Protein AF-A0A2E1X268-F1 (afdb_monomer_lite)

Foldseek 3Di:
DDDDDDDDDDDDDDDDDPPPPPPDDDDDDPDDDDDDDPDPVPVVVPPPPDPPPDPPDPDPPPVDDPDPPDDAEWDKDWPDDDDDPPDDDPPDDDDDDTDIDTPHPYDDDDDDDDDD

Radius of gyration: 41.82 Å; chains: 1; bounding box: 108×70×76 Å

pLDDT: mean 71.43, std 17.8, range [39.34, 96.19]

Secondary structure (DSSP, 8-state):
--------------------------------------S-SSSGGGS-----------------SPPPPPPPS--EEES-S-----S--TT--------EEE-SSS----------

Sequence (116 aa):
MALMADLPSNTKAAEVDPWTLTRGGSSLRNRSSQFQIPLLGLFLALLLLVPTSSMILGGDDDLGPPAPPAQQGPRIRFEQNSHDWGEVLQGTKIEHTYRFRNVGDGILRITQVKPG

Structure (mmCIF, N/CA/C/O backbone):
data_AF-A0A2E1X268-F1
#
_entry.id   AF-A0A2E1X268-F1
#
loop_
_atom_site.group_PDB
_atom_site.id
_atom_site.type_symbol
_atom_site.label_atom_id
_atom_site.label_alt_id
_atom_site.label_comp_id
_atom_site.label_asym_id
_atom_site.label_entity_id
_atom_site.label_seq_id
_atom_site.pdbx_PDB_ins_code
_atom_site.Cartn_x
_atom_site.Cartn_y
_atom_site.Cartn_z
_atom_site.occupancy
_atom_site.B_iso_or_equiv
_atom_site.auth_seq_id
_atom_site.auth_comp_id
_atom_site.auth_asym_id
_atom_site.auth_atom_id
_atom_site.pdbx_PDB_model_num
ATOM 1 N N . MET A 1 1 ? 89.866 11.353 35.515 1.00 39.34 1 MET A N 1
ATOM 2 C CA . MET A 1 1 ? 90.810 10.737 34.556 1.00 39.34 1 MET A CA 1
ATOM 3 C C . MET A 1 1 ? 90.052 9.624 33.842 1.00 39.34 1 MET A C 1
ATOM 5 O O . MET A 1 1 ? 89.353 8.883 34.516 1.00 39.34 1 MET A O 1
ATOM 9 N N . ALA A 1 2 ? 90.047 9.645 32.509 1.00 46.34 2 ALA A N 1
ATOM 10 C CA . ALA A 1 2 ? 89.097 8.963 31.623 1.00 46.34 2 ALA A CA 1
ATOM 11 C C . ALA A 1 2 ? 89.326 7.449 31.444 1.00 46.34 2 ALA A C 1
ATOM 13 O O . ALA A 1 2 ? 90.473 7.023 31.500 1.00 46.34 2 ALA A O 1
ATOM 14 N N . LEU A 1 3 ? 88.243 6.700 31.170 1.00 41.97 3 LEU A N 1
ATOM 15 C CA . LEU A 1 3 ? 88.004 5.759 30.041 1.00 41.97 3 LEU A CA 1
ATOM 16 C C . LEU A 1 3 ? 86.802 4.864 30.429 1.00 41.97 3 LEU A C 1
ATOM 18 O O . LEU A 1 3 ? 86.853 4.198 31.453 1.00 41.97 3 LEU A O 1
ATOM 22 N N . MET A 1 4 ? 85.616 4.963 29.823 1.00 44.78 4 MET A N 1
ATOM 23 C CA . MET A 1 4 ? 85.210 4.458 28.500 1.00 44.78 4 MET A CA 1
ATOM 24 C C . MET A 1 4 ? 85.404 2.938 28.340 1.00 44.78 4 MET A C 1
ATOM 26 O O . MET A 1 4 ? 86.507 2.470 28.077 1.00 44.78 4 MET A O 1
ATOM 30 N N . ALA A 1 5 ? 84.304 2.190 28.442 1.00 53.56 5 ALA A N 1
ATOM 31 C CA . ALA A 1 5 ? 84.108 0.932 27.730 1.00 53.56 5 ALA A CA 1
ATOM 32 C C . ALA A 1 5 ? 82.638 0.867 27.294 1.00 53.56 5 ALA A C 1
ATOM 34 O O . ALA A 1 5 ? 81.720 0.731 28.099 1.00 53.56 5 ALA A O 1
ATOM 35 N N . ASP A 1 6 ? 82.481 1.092 26.000 1.00 53.56 6 ASP A N 1
ATOM 36 C CA . ASP A 1 6 ? 81.288 0.994 25.176 1.00 53.56 6 ASP A CA 1
ATOM 37 C C . ASP A 1 6 ? 80.698 -0.429 25.256 1.00 53.56 6 ASP A C 1
ATOM 39 O O . ASP A 1 6 ? 81.443 -1.408 25.170 1.00 53.56 6 ASP A O 1
ATOM 43 N N . LEU A 1 7 ? 79.379 -0.561 25.431 1.00 57.25 7 LEU A N 1
ATOM 44 C CA . LEU A 1 7 ? 78.675 -1.841 25.303 1.00 57.25 7 LEU A CA 1
ATOM 45 C C . LEU A 1 7 ? 77.676 -1.741 24.146 1.00 57.25 7 LEU A C 1
ATOM 47 O O . LEU A 1 7 ? 76.838 -0.834 24.149 1.00 57.25 7 LEU A O 1
ATOM 51 N N . PRO A 1 8 ? 77.742 -2.658 23.162 1.00 55.56 8 PRO A N 1
ATOM 52 C CA . PRO A 1 8 ? 76.955 -2.552 21.952 1.00 55.56 8 PRO A CA 1
ATOM 53 C C . PRO A 1 8 ? 75.473 -2.817 22.199 1.00 55.56 8 PRO A C 1
ATOM 55 O O . PRO A 1 8 ? 75.039 -3.707 22.931 1.00 55.56 8 PRO A O 1
ATOM 58 N N . SER A 1 9 ? 74.722 -1.990 21.497 1.00 53.53 9 SER A N 1
ATOM 59 C CA . SER A 1 9 ? 73.297 -1.985 21.278 1.00 53.53 9 SER A CA 1
ATOM 60 C C . SER A 1 9 ? 72.799 -3.236 20.546 1.00 53.53 9 SER A C 1
ATOM 62 O O . SER A 1 9 ? 73.477 -3.809 19.698 1.00 53.53 9 SER A O 1
ATOM 64 N N . ASN A 1 10 ? 71.525 -3.538 20.815 1.00 48.53 10 ASN A N 1
ATOM 65 C CA . ASN A 1 10 ? 70.610 -4.334 19.999 1.00 48.53 10 ASN A CA 1
ATOM 66 C C . ASN A 1 10 ? 70.645 -5.863 20.186 1.00 48.53 10 ASN A C 1
ATOM 68 O O . ASN A 1 10 ? 71.424 -6.584 19.574 1.00 48.53 10 ASN A O 1
ATOM 72 N N . THR A 1 11 ? 69.657 -6.382 20.917 1.00 51.50 11 THR A N 1
ATOM 73 C CA . THR A 1 11 ? 69.002 -7.639 20.531 1.00 51.50 11 THR A CA 1
ATOM 74 C C . THR A 1 11 ? 67.501 -7.497 20.752 1.00 51.50 11 THR A C 1
ATOM 76 O O . THR A 1 11 ? 66.962 -7.665 21.843 1.00 51.50 11 THR A O 1
ATOM 79 N N . LYS A 1 12 ? 66.883 -7.075 19.651 1.00 51.44 12 LYS A N 1
ATOM 80 C CA . LYS A 1 12 ? 65.479 -7.129 19.257 1.00 51.44 12 LYS A CA 1
ATOM 81 C C . LYS A 1 12 ? 64.666 -8.209 19.990 1.00 51.44 12 LYS A C 1
ATOM 83 O O . LYS A 1 12 ? 64.981 -9.395 19.932 1.00 51.44 12 LYS A O 1
ATOM 88 N N . ALA A 1 13 ? 63.601 -7.750 20.642 1.00 49.28 13 ALA A N 1
ATOM 89 C CA . ALA A 1 13 ? 62.544 -8.563 21.218 1.00 49.28 13 ALA A CA 1
ATOM 90 C C . ALA A 1 13 ? 61.955 -9.539 20.186 1.00 49.28 13 ALA A C 1
ATOM 92 O O . ALA A 1 13 ? 61.857 -9.230 18.998 1.00 49.28 13 ALA A O 1
ATOM 93 N N . ALA A 1 14 ? 61.584 -10.716 20.683 1.00 52.69 14 ALA A N 1
ATOM 94 C CA . ALA A 1 14 ? 60.993 -11.816 19.945 1.00 52.69 14 ALA A CA 1
ATOM 95 C C . ALA A 1 14 ? 59.695 -11.398 19.235 1.00 52.69 14 ALA A C 1
ATOM 97 O O . ALA A 1 14 ? 58.704 -11.064 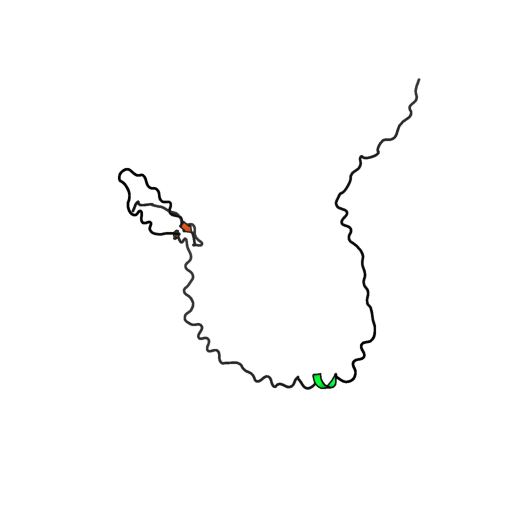19.880 1.00 52.69 14 ALA A O 1
ATOM 98 N N . GLU A 1 15 ? 59.711 -11.470 17.907 1.00 52.09 15 GLU A N 1
ATOM 99 C CA . GLU A 1 15 ? 58.531 -11.408 17.050 1.00 52.09 15 GLU A CA 1
ATOM 100 C C . GLU A 1 15 ? 58.206 -12.846 16.636 1.00 52.09 15 GLU A C 1
ATOM 102 O O . GLU A 1 15 ? 58.976 -13.508 15.940 1.00 52.09 15 GLU A O 1
ATOM 107 N N . VAL A 1 16 ? 57.127 -13.374 17.212 1.00 61.16 16 VAL A N 1
ATOM 108 C CA . VAL A 1 16 ? 56.612 -14.724 16.977 1.00 61.16 16 VAL A CA 1
ATOM 109 C C . VAL A 1 16 ? 55.503 -14.595 15.941 1.00 61.16 16 VAL A C 1
ATOM 111 O O . VAL A 1 16 ? 54.418 -14.125 16.273 1.00 61.16 16 VAL A O 1
ATOM 114 N N . ASP A 1 17 ? 55.768 -15.017 14.705 1.00 59.88 17 ASP A N 1
ATOM 115 C CA . ASP A 1 17 ? 54.788 -15.016 13.615 1.00 59.88 17 ASP A CA 1
ATOM 116 C C . ASP A 1 17 ? 53.962 -16.321 13.620 1.00 59.88 17 ASP A C 1
ATOM 118 O O . ASP A 1 17 ? 54.509 -17.394 13.348 1.00 59.88 17 ASP A O 1
ATOM 122 N N . PRO A 1 18 ? 52.638 -16.287 13.878 1.00 56.66 18 PRO A N 1
ATOM 123 C CA . PRO A 1 18 ? 51.811 -17.493 13.978 1.00 56.66 18 PRO A CA 1
ATOM 124 C C . PRO A 1 18 ? 51.271 -18.023 12.633 1.00 56.66 18 PRO A C 1
ATOM 126 O O . PRO A 1 18 ? 50.354 -18.840 12.630 1.00 56.66 18 PRO A O 1
ATOM 129 N N . TRP A 1 19 ? 51.800 -17.596 11.479 1.00 58.62 19 TRP A N 1
ATOM 130 C CA . TRP A 1 19 ? 51.296 -18.021 10.159 1.00 58.62 19 TRP 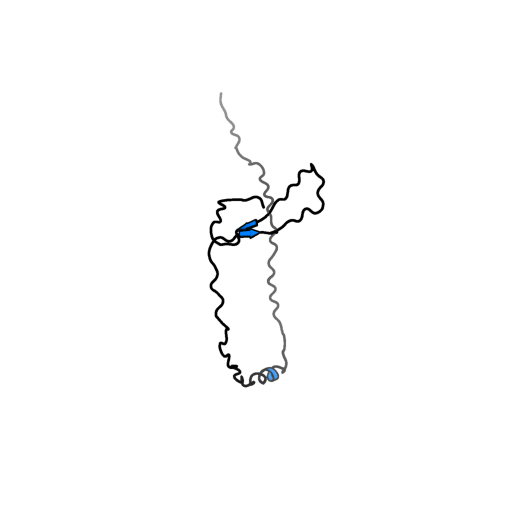A CA 1
ATOM 131 C C . TRP A 1 19 ? 52.180 -19.054 9.443 1.00 58.62 19 TRP A C 1
ATOM 133 O O . TRP A 1 19 ? 52.201 -19.116 8.216 1.00 58.62 19 TRP A O 1
ATOM 143 N N . THR A 1 20 ? 52.856 -19.945 10.171 1.00 58.12 20 THR A N 1
ATOM 144 C CA . THR A 1 20 ? 53.546 -21.103 9.573 1.00 58.12 20 THR A CA 1
ATOM 145 C C . THR A 1 20 ? 52.550 -22.161 9.070 1.00 58.12 20 THR A C 1
ATOM 147 O O . THR A 1 20 ? 52.415 -23.259 9.604 1.00 58.12 20 THR A O 1
ATOM 150 N N . LEU A 1 21 ? 51.853 -21.834 7.978 1.00 51.69 21 LEU A N 1
ATOM 151 C CA . LEU A 1 21 ? 51.158 -22.784 7.117 1.00 51.69 21 LEU A CA 1
ATOM 152 C C . LEU A 1 21 ? 52.201 -23.732 6.517 1.00 51.69 21 LEU A C 1
ATOM 154 O O . LEU A 1 21 ? 52.901 -23.409 5.555 1.00 51.69 21 LEU A O 1
ATOM 158 N N . THR A 1 22 ? 52.298 -24.921 7.096 1.00 55.59 22 THR A N 1
ATOM 159 C CA . THR A 1 22 ? 53.057 -26.062 6.587 1.00 55.59 22 THR A CA 1
ATOM 160 C C . THR A 1 22 ? 52.476 -26.519 5.245 1.00 55.59 22 THR A C 1
ATOM 162 O O . THR A 1 22 ? 51.649 -27.424 5.156 1.00 55.59 22 THR A O 1
ATOM 165 N N . ARG A 1 23 ? 52.916 -25.889 4.149 1.00 51.34 23 ARG A N 1
ATOM 166 C CA . ARG A 1 23 ? 52.642 -26.350 2.782 1.00 51.34 23 ARG A CA 1
ATOM 167 C C . ARG A 1 23 ? 53.499 -27.590 2.504 1.00 51.34 23 ARG A C 1
ATOM 169 O O . ARG A 1 23 ? 54.628 -27.497 2.030 1.00 51.34 23 ARG A O 1
ATOM 176 N N . GLY A 1 24 ? 52.967 -28.753 2.863 1.00 50.34 24 GLY A N 1
ATOM 177 C CA . GLY A 1 24 ? 53.592 -30.049 2.624 1.00 50.34 24 GLY A CA 1
ATOM 178 C C . GLY A 1 24 ? 53.656 -30.415 1.139 1.00 50.34 24 GLY A C 1
ATOM 179 O O . GLY A 1 24 ? 52.633 -30.592 0.491 1.00 50.34 24 GLY A O 1
ATOM 180 N N . GLY A 1 25 ? 54.884 -30.560 0.639 1.00 52.00 25 GLY A N 1
ATOM 181 C CA . GLY A 1 25 ? 55.355 -31.797 0.006 1.00 52.00 25 GLY A CA 1
ATOM 182 C C . GLY A 1 25 ? 54.750 -32.216 -1.336 1.00 52.00 25 GLY A C 1
ATOM 183 O O . GLY A 1 25 ? 53.767 -32.945 -1.405 1.00 52.00 25 GLY A O 1
ATOM 184 N N . SER A 1 26 ? 55.467 -31.880 -2.405 1.00 53.81 26 SER A N 1
ATOM 185 C CA . SER A 1 26 ? 55.407 -32.482 -3.740 1.00 53.81 26 SER A CA 1
ATOM 186 C C . SER A 1 26 ? 55.511 -34.017 -3.738 1.00 53.81 26 SER A C 1
ATOM 188 O O . SER A 1 26 ? 56.467 -34.574 -3.197 1.00 53.81 26 SER A O 1
ATOM 190 N N . SER A 1 27 ? 54.631 -34.710 -4.468 1.00 54.22 27 SER A N 1
ATOM 191 C CA . SER A 1 27 ? 54.918 -36.067 -4.958 1.00 54.22 27 SER A CA 1
ATOM 192 C C . SER A 1 27 ? 54.275 -36.290 -6.329 1.00 54.22 27 SER A C 1
ATOM 194 O O . SER A 1 27 ? 53.179 -36.827 -6.458 1.00 54.22 27 SER A O 1
ATOM 196 N N . LEU A 1 28 ? 54.985 -35.861 -7.376 1.00 50.56 28 LEU A N 1
ATOM 197 C CA . LEU A 1 28 ? 54.779 -36.352 -8.735 1.00 50.56 28 LEU A CA 1
ATOM 198 C C . LEU A 1 28 ? 55.252 -37.808 -8.768 1.00 50.56 28 LEU A C 1
ATOM 200 O O . LEU A 1 28 ? 56.450 -38.077 -8.699 1.00 50.56 28 LEU A O 1
ATOM 204 N N . ARG A 1 29 ? 54.320 -38.758 -8.853 1.00 54.31 29 ARG A N 1
ATOM 205 C CA . ARG A 1 29 ? 54.636 -40.177 -9.055 1.00 54.31 29 ARG A CA 1
ATOM 206 C C . ARG A 1 29 ? 54.034 -40.628 -10.380 1.00 54.31 29 ARG A C 1
ATOM 208 O O . ARG A 1 29 ? 52.980 -41.247 -10.439 1.00 54.31 29 ARG A O 1
ATOM 215 N N . ASN A 1 30 ? 54.725 -40.254 -11.451 1.00 53.78 30 ASN A N 1
ATOM 216 C CA . ASN A 1 30 ? 54.488 -40.732 -12.806 1.00 53.78 30 ASN A CA 1
ATOM 217 C C . ASN A 1 30 ? 54.915 -42.207 -12.886 1.00 53.78 30 ASN A C 1
ATOM 219 O O . ASN A 1 30 ? 56.096 -42.507 -13.059 1.00 53.78 30 ASN A O 1
ATOM 223 N N . ARG A 1 31 ? 53.975 -43.133 -12.670 1.00 54.50 31 ARG A N 1
ATOM 224 C CA . ARG A 1 31 ? 54.209 -44.575 -12.814 1.00 54.50 31 ARG A CA 1
ATOM 225 C C . ARG A 1 31 ? 53.783 -44.999 -14.217 1.00 54.50 31 ARG A C 1
ATOM 227 O O . ARG A 1 31 ? 52.629 -45.328 -14.464 1.00 54.50 31 ARG A O 1
ATOM 234 N N . SER A 1 32 ? 54.751 -44.991 -15.121 1.00 53.81 32 SER A N 1
ATOM 235 C CA . SER A 1 32 ? 54.710 -45.696 -16.395 1.00 53.81 32 SER A CA 1
ATOM 236 C C . SER A 1 32 ? 54.765 -47.210 -16.160 1.00 53.81 32 SER A C 1
ATOM 238 O O . SER A 1 32 ? 55.712 -47.704 -15.551 1.00 53.81 32 SER A O 1
ATOM 240 N N . SER A 1 33 ? 53.768 -47.957 -16.647 1.00 52.84 33 SER A N 1
ATOM 241 C CA . SER A 1 33 ? 53.980 -49.244 -17.334 1.00 52.84 33 SER A CA 1
ATOM 242 C C . SER A 1 33 ? 52.687 -50.011 -17.616 1.00 52.84 33 SER A C 1
ATOM 244 O O . SER A 1 33 ? 52.001 -50.447 -16.699 1.00 52.84 33 SER A O 1
ATOM 246 N N . GLN A 1 34 ? 52.510 -50.290 -18.913 1.00 63.22 34 GLN A N 1
ATOM 247 C CA . GLN A 1 34 ? 52.134 -51.606 -19.448 1.00 63.22 34 GLN A CA 1
ATOM 248 C C . GLN A 1 34 ? 50.652 -52.013 -19.327 1.00 63.22 34 GLN A C 1
ATOM 250 O O . GLN A 1 34 ? 50.322 -52.998 -18.675 1.00 63.22 34 GLN A O 1
ATOM 255 N N . PHE A 1 35 ? 49.764 -51.325 -20.056 1.00 53.72 35 PHE A N 1
ATOM 256 C CA . PHE A 1 35 ? 48.463 -51.883 -20.452 1.00 53.72 35 PHE A CA 1
ATOM 257 C C . PHE A 1 35 ? 48.555 -52.428 -21.883 1.00 53.72 35 PHE A C 1
ATOM 259 O O . PHE A 1 35 ? 48.467 -51.685 -22.858 1.00 53.72 35 PHE A O 1
ATOM 266 N N . GLN A 1 36 ? 48.771 -53.736 -22.005 1.00 60.28 36 GLN A N 1
ATOM 267 C CA . GLN A 1 36 ? 48.569 -54.482 -23.247 1.00 60.28 36 GLN A CA 1
ATOM 268 C C . GLN A 1 36 ? 47.062 -54.498 -23.555 1.00 60.28 36 GLN A C 1
ATOM 270 O O . GLN A 1 36 ? 46.301 -55.068 -22.776 1.00 60.28 36 GLN A O 1
ATOM 275 N N . ILE A 1 37 ? 46.615 -53.886 -24.657 1.00 60.91 37 ILE A N 1
ATOM 276 C CA . ILE A 1 37 ? 45.227 -54.020 -25.137 1.00 60.91 37 ILE A CA 1
ATOM 277 C C . ILE A 1 37 ? 45.222 -54.998 -26.322 1.00 60.91 37 ILE A C 1
ATOM 279 O O . ILE A 1 37 ? 45.499 -54.584 -27.450 1.00 60.91 37 ILE A O 1
ATOM 283 N N . PRO A 1 38 ? 44.934 -56.296 -26.114 1.00 54.81 38 PRO A N 1
ATOM 284 C CA . PRO A 1 38 ? 44.766 -57.227 -27.218 1.00 54.81 38 PRO A CA 1
ATOM 285 C C . PRO A 1 38 ? 43.419 -57.002 -27.918 1.00 54.81 38 PRO A C 1
ATOM 287 O O . PRO A 1 38 ? 42.357 -57.116 -27.316 1.00 54.81 38 PRO A O 1
ATOM 290 N N . LEU A 1 39 ? 43.491 -56.702 -29.217 1.00 57.38 39 LEU A N 1
ATOM 291 C CA . LEU A 1 39 ? 42.531 -57.096 -30.259 1.00 57.38 39 LEU A CA 1
ATOM 292 C C . LEU A 1 39 ? 41.025 -56.799 -30.039 1.00 57.38 39 LEU A C 1
ATOM 294 O O . LEU A 1 39 ? 40.184 -57.426 -30.673 1.00 57.38 39 LEU A O 1
ATOM 298 N N . LEU A 1 40 ? 40.670 -55.808 -29.216 1.00 53.72 40 LEU A N 1
ATOM 299 C CA . LEU A 1 40 ? 39.302 -55.264 -29.095 1.00 53.72 40 LEU A CA 1
ATOM 300 C C . LEU A 1 40 ? 39.173 -53.861 -29.730 1.00 53.72 40 LEU A C 1
ATOM 302 O O . LEU A 1 40 ? 38.216 -53.138 -29.494 1.00 53.72 40 LEU A O 1
ATOM 306 N N . GLY A 1 41 ? 40.158 -53.443 -30.531 1.00 57.22 41 GLY A N 1
ATOM 307 C CA . GLY A 1 41 ? 40.162 -52.142 -31.217 1.00 57.22 41 GLY A CA 1
ATOM 308 C C . GLY A 1 41 ? 39.395 -52.115 -32.544 1.00 57.22 41 GLY A C 1
ATOM 309 O O . GLY A 1 41 ? 39.125 -51.040 -33.067 1.00 57.22 41 GLY A O 1
ATOM 310 N N . LEU A 1 42 ? 39.019 -53.275 -33.095 1.00 55.78 42 LEU A N 1
ATOM 311 C CA . LEU A 1 42 ? 38.373 -53.352 -34.413 1.00 55.78 42 LEU A CA 1
ATOM 312 C C . LEU A 1 42 ? 36.850 -53.122 -34.363 1.00 55.78 42 LEU A C 1
ATOM 314 O O . LEU A 1 42 ? 36.246 -52.801 -35.379 1.00 55.78 42 LEU A O 1
ATOM 318 N N . PHE A 1 43 ? 36.220 -53.226 -33.189 1.00 53.47 43 PHE A N 1
ATOM 319 C CA . PHE A 1 43 ? 34.772 -53.017 -33.044 1.00 53.47 43 PHE A CA 1
ATOM 320 C C . PHE A 1 43 ? 34.361 -51.541 -32.888 1.00 53.47 43 PHE A C 1
ATOM 322 O O . PHE A 1 43 ? 33.198 -51.213 -33.101 1.00 53.47 43 PHE A O 1
ATOM 329 N N . LEU A 1 44 ? 35.292 -50.629 -32.579 1.00 56.06 44 LEU A N 1
ATOM 330 C CA . LEU A 1 44 ? 34.986 -49.200 -32.402 1.00 56.06 44 LEU A CA 1
ATOM 331 C C . LEU A 1 44 ? 34.971 -48.407 -33.727 1.00 56.06 44 LEU A C 1
ATOM 333 O O . LEU A 1 44 ?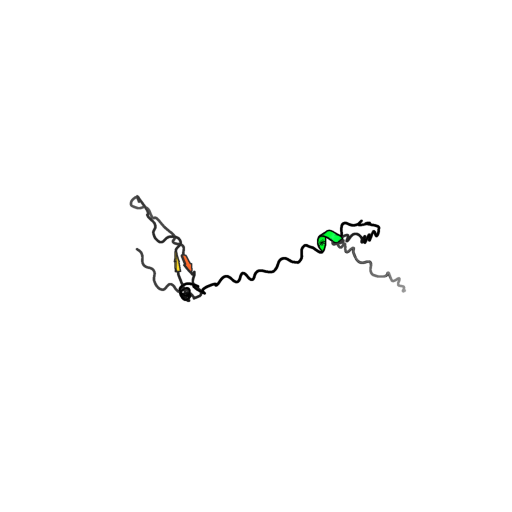 34.466 -47.290 -33.772 1.00 56.06 44 LEU A O 1
ATOM 337 N N . ALA A 1 45 ? 35.470 -48.982 -34.825 1.00 56.56 45 ALA A N 1
ATOM 338 C CA . ALA A 1 45 ? 35.493 -48.326 -36.136 1.00 56.56 45 ALA A CA 1
ATOM 339 C C . ALA A 1 45 ? 34.200 -48.521 -36.960 1.00 56.56 45 ALA A C 1
ATOM 341 O O . ALA A 1 45 ? 34.039 -47.883 -37.996 1.00 56.56 45 ALA A O 1
ATOM 342 N N . LEU A 1 46 ? 33.259 -49.359 -36.504 1.00 55.53 46 LEU A N 1
ATOM 343 C CA . LEU A 1 46 ? 32.000 -49.662 -37.205 1.00 55.53 46 LEU A CA 1
ATOM 344 C C . LEU A 1 46 ? 30.757 -49.138 -36.456 1.00 55.53 46 LEU A C 1
ATOM 346 O O . LEU A 1 46 ? 29.678 -49.716 -36.535 1.00 55.53 46 LEU A O 1
ATOM 350 N N . LEU A 1 47 ? 30.906 -48.037 -35.713 1.00 56.19 47 LEU A N 1
ATOM 351 C CA . LEU A 1 47 ? 29.806 -47.324 -35.046 1.00 56.19 47 LEU A CA 1
ATOM 352 C C . LEU A 1 47 ? 29.870 -45.811 -35.339 1.00 56.19 47 LEU A C 1
ATOM 354 O O . LEU A 1 47 ? 29.573 -44.981 -34.492 1.00 56.19 47 LEU A O 1
ATOM 358 N N . LEU A 1 48 ? 30.299 -45.448 -36.554 1.00 60.50 48 LEU A N 1
ATOM 359 C CA . LEU A 1 48 ? 30.3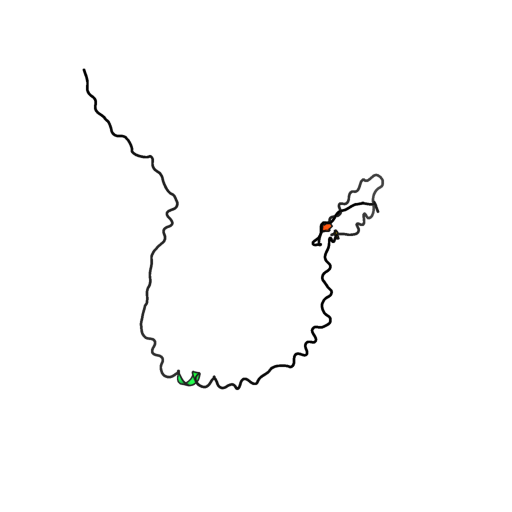43 -44.067 -37.064 1.00 60.50 48 LEU A CA 1
ATOM 360 C C . LEU A 1 48 ? 29.769 -43.957 -38.489 1.00 60.50 48 LEU A C 1
ATOM 362 O O . LEU A 1 48 ? 30.224 -43.152 -39.295 1.00 60.50 48 LEU A O 1
ATOM 366 N N . LEU A 1 49 ? 28.756 -44.762 -38.814 1.00 62.03 49 LEU A N 1
ATOM 367 C CA . LEU A 1 49 ? 27.957 -44.569 -40.027 1.00 62.03 49 LEU A CA 1
ATOM 368 C C . LEU A 1 49 ? 26.462 -44.673 -39.714 1.00 62.03 49 LEU A C 1
ATOM 370 O O . LEU A 1 49 ? 25.733 -45.463 -40.304 1.00 62.03 49 LEU A O 1
ATOM 374 N N . VAL A 1 50 ? 26.004 -43.870 -38.754 1.00 63.56 50 VAL A N 1
ATOM 375 C CA . VAL A 1 50 ? 24.587 -43.503 -38.709 1.00 63.56 50 VAL A CA 1
ATOM 376 C C . VAL A 1 50 ? 24.446 -42.317 -39.662 1.00 63.56 50 VAL A C 1
ATOM 378 O O . VAL A 1 50 ? 25.053 -41.278 -39.390 1.00 63.56 50 VAL A O 1
ATOM 381 N N . PRO A 1 51 ? 23.717 -42.426 -40.789 1.00 58.00 51 PRO A N 1
ATOM 382 C CA . PRO A 1 51 ? 23.403 -41.247 -41.576 1.00 58.00 51 PRO A CA 1
ATOM 383 C C . PRO A 1 51 ? 22.596 -40.324 -40.666 1.00 58.00 51 PRO A C 1
ATOM 385 O O . PRO A 1 51 ? 21.525 -40.700 -40.183 1.00 58.00 51 PRO A O 1
ATOM 388 N N . THR A 1 52 ? 23.140 -39.140 -40.390 1.00 61.59 52 THR A N 1
ATOM 389 C CA . THR A 1 52 ? 22.433 -38.041 -39.735 1.00 61.59 52 THR A CA 1
ATOM 390 C C . THR A 1 52 ? 21.246 -37.689 -40.617 1.00 61.59 52 THR A C 1
ATOM 392 O O . THR A 1 52 ? 21.347 -36.868 -41.525 1.00 61.59 52 THR A O 1
ATOM 395 N N . SER A 1 53 ? 20.137 -38.392 -40.403 1.00 61.22 53 SER A N 1
ATOM 396 C CA . SER A 1 53 ? 18.851 -38.047 -40.974 1.00 61.22 53 SER A CA 1
ATOM 397 C C . SER A 1 53 ? 18.527 -36.674 -40.422 1.00 61.22 53 SER A C 1
ATOM 399 O O . SER A 1 53 ? 18.323 -36.516 -39.219 1.00 61.22 53 SER A O 1
ATOM 401 N N . SER A 1 54 ? 18.596 -35.682 -41.301 1.00 60.66 54 SER A N 1
ATOM 402 C CA . SER A 1 54 ? 18.283 -34.289 -41.038 1.00 60.66 54 SER A CA 1
ATOM 403 C C . SER A 1 54 ? 16.851 -34.172 -40.523 1.00 60.66 54 SER A C 1
ATOM 405 O O . SER A 1 54 ? 15.916 -33.966 -41.290 1.00 60.66 54 SER A O 1
ATOM 407 N N . MET A 1 55 ? 16.667 -34.306 -39.214 1.00 61.06 55 MET A N 1
ATOM 408 C CA . MET A 1 55 ? 15.509 -33.746 -38.542 1.00 61.06 55 MET A CA 1
ATOM 409 C C . MET A 1 55 ? 15.797 -32.266 -38.322 1.00 61.06 55 MET A C 1
ATOM 411 O O . MET A 1 55 ? 16.405 -31.889 -37.326 1.00 61.06 55 MET A O 1
ATOM 415 N N . ILE A 1 56 ? 15.367 -31.426 -39.260 1.00 60.53 56 ILE A N 1
ATOM 416 C CA . ILE A 1 56 ? 14.926 -30.083 -38.893 1.00 60.53 56 ILE A CA 1
ATOM 417 C C . ILE A 1 56 ? 13.421 -30.063 -39.110 1.00 60.53 56 ILE A C 1
ATOM 419 O O . ILE A 1 56 ? 12.908 -29.950 -40.219 1.00 60.53 56 ILE A O 1
ATOM 423 N N . LEU A 1 57 ? 12.759 -30.304 -37.982 1.00 58.31 57 LEU A N 1
ATOM 424 C CA . LEU A 1 57 ? 11.366 -30.032 -37.699 1.00 58.31 57 LEU A CA 1
ATOM 425 C C . LEU A 1 57 ? 11.070 -28.593 -38.140 1.00 58.31 57 LEU A C 1
ATOM 427 O O . LEU A 1 57 ? 11.760 -27.671 -37.706 1.00 58.31 57 LEU A O 1
ATOM 431 N N . GLY A 1 58 ? 10.084 -28.414 -39.021 1.00 57.84 58 GLY A N 1
ATOM 432 C CA . GLY A 1 58 ? 9.521 -27.099 -39.301 1.00 57.84 58 GLY A CA 1
ATOM 433 C C . GLY A 1 58 ? 9.002 -26.517 -37.992 1.00 57.84 58 GLY A C 1
ATOM 434 O O . GLY A 1 58 ? 8.019 -27.006 -37.444 1.00 57.84 58 GLY A O 1
ATOM 435 N N . GLY A 1 59 ? 9.737 -25.552 -37.450 1.00 61.66 59 GLY A N 1
ATOM 436 C CA . GLY A 1 59 ? 9.246 -24.669 -36.413 1.00 61.66 59 GLY A CA 1
ATOM 437 C C . GLY A 1 59 ? 8.585 -23.518 -37.135 1.00 61.66 59 GLY A C 1
ATOM 438 O O . GLY A 1 59 ? 9.268 -22.605 -37.587 1.00 61.66 59 GLY A O 1
ATOM 439 N N . ASP A 1 60 ? 7.274 -23.594 -37.302 1.00 65.25 60 ASP A N 1
ATOM 440 C CA . ASP A 1 60 ? 6.493 -22.392 -37.530 1.00 65.25 60 ASP A CA 1
ATOM 441 C C . ASP A 1 60 ? 6.792 -21.506 -36.310 1.00 65.25 60 ASP A C 1
ATOM 443 O O . ASP A 1 60 ? 6.561 -21.937 -35.178 1.00 65.25 60 ASP A O 1
ATOM 447 N N . ASP A 1 61 ? 7.405 -20.336 -36.511 1.00 66.31 61 ASP A N 1
ATOM 448 C CA . ASP A 1 61 ? 7.705 -19.351 -35.463 1.00 66.31 61 ASP A CA 1
ATOM 449 C C . ASP A 1 61 ? 6.397 -18.742 -34.910 1.00 66.31 61 ASP A C 1
ATOM 451 O O . ASP A 1 61 ? 6.202 -17.526 -34.892 1.00 66.31 61 ASP A O 1
ATOM 455 N N . ASP A 1 62 ? 5.463 -19.582 -34.466 1.00 69.56 62 ASP A N 1
ATOM 456 C CA . ASP A 1 62 ? 4.249 -19.200 -33.759 1.00 69.56 62 ASP A CA 1
ATOM 457 C C . ASP A 1 62 ? 4.614 -18.886 -32.301 1.00 69.56 62 ASP A C 1
ATOM 459 O O . ASP A 1 62 ? 4.189 -19.538 -31.347 1.00 69.56 62 ASP A O 1
ATOM 463 N N . LEU A 1 63 ? 5.467 -17.869 -32.118 1.00 74.50 63 LEU A N 1
ATOM 464 C CA . LEU A 1 63 ? 5.919 -17.346 -30.821 1.00 74.50 63 LEU A CA 1
ATOM 465 C C . LEU A 1 63 ? 4.804 -16.608 -30.056 1.00 74.50 63 LEU A C 1
ATOM 467 O O . LEU A 1 63 ? 5.084 -15.806 -29.161 1.00 74.50 63 LEU A O 1
ATOM 471 N N . GLY A 1 64 ? 3.542 -16.875 -30.401 1.00 76.56 64 GLY A N 1
ATOM 472 C CA . GLY A 1 64 ? 2.376 -16.175 -29.897 1.00 76.56 64 GLY A CA 1
ATOM 473 C C . GLY A 1 64 ? 2.443 -14.661 -30.131 1.00 76.56 64 GLY A C 1
ATOM 474 O O . GLY A 1 64 ? 3.365 -14.125 -30.753 1.00 76.56 64 GLY A O 1
ATOM 475 N N . PRO A 1 65 ? 1.451 -13.916 -29.628 1.00 82.94 65 PRO A N 1
ATOM 476 C CA . PRO A 1 65 ? 1.535 -12.467 -29.589 1.00 82.94 65 PRO A CA 1
ATOM 477 C C . PRO A 1 65 ? 2.773 -12.041 -28.782 1.00 82.94 65 PRO A C 1
ATOM 479 O O . PRO A 1 65 ? 3.035 -12.634 -27.729 1.00 82.94 65 PRO A O 1
ATOM 482 N N . PRO A 1 66 ? 3.511 -10.998 -29.211 1.00 81.94 66 PRO A N 1
ATOM 483 C CA . PRO A 1 66 ? 4.616 -10.476 -28.421 1.00 81.94 66 PRO A CA 1
ATOM 484 C C . PRO A 1 66 ? 4.122 -10.124 -27.015 1.00 81.94 66 PRO A C 1
ATOM 486 O O . PRO A 1 66 ? 3.032 -9.566 -26.848 1.00 81.94 66 PRO A O 1
ATOM 489 N N . ALA A 1 67 ? 4.923 -10.460 -26.000 1.00 82.31 67 ALA A N 1
ATOM 490 C CA . ALA A 1 67 ? 4.597 -10.136 -24.618 1.00 82.31 67 ALA A CA 1
ATOM 491 C C . ALA A 1 67 ? 4.295 -8.629 -24.489 1.00 82.31 67 ALA A C 1
ATOM 493 O O . ALA A 1 67 ? 4.982 -7.815 -25.118 1.00 82.31 67 ALA A O 1
ATOM 494 N N . PRO A 1 68 ? 3.294 -8.233 -23.678 1.00 82.81 68 PRO A N 1
ATOM 495 C CA . PRO A 1 68 ? 2.998 -6.828 -23.463 1.00 82.81 68 PRO A CA 1
ATOM 496 C C . PRO A 1 68 ? 4.255 -6.077 -23.007 1.00 82.81 68 PRO A C 1
ATOM 498 O O . PRO A 1 68 ? 5.030 -6.617 -22.209 1.00 82.81 68 PRO A O 1
ATOM 501 N N . PRO A 1 69 ? 4.464 -4.835 -23.473 1.00 80.25 69 PRO A N 1
ATOM 502 C CA . PRO A 1 69 ? 5.595 -4.038 -23.033 1.00 80.25 69 PRO A CA 1
ATOM 503 C C . PRO A 1 69 ? 5.579 -3.911 -21.508 1.00 80.25 69 PRO A C 1
ATOM 505 O O . PRO A 1 69 ? 4.540 -3.638 -20.899 1.00 80.25 69 PRO A O 1
ATOM 508 N N . ALA A 1 70 ? 6.741 -4.120 -20.888 1.00 78.44 70 ALA A N 1
ATOM 509 C CA . ALA A 1 70 ? 6.886 -3.980 -19.449 1.00 78.44 70 ALA A CA 1
ATOM 510 C C . ALA A 1 70 ? 6.510 -2.550 -19.044 1.00 78.44 70 ALA A C 1
ATOM 512 O O . ALA A 1 70 ? 7.084 -1.578 -19.536 1.00 78.44 70 ALA A O 1
ATOM 513 N N . GLN A 1 71 ? 5.537 -2.420 -18.143 1.00 75.62 71 GLN A N 1
ATOM 514 C CA . GLN A 1 71 ? 5.186 -1.120 -17.587 1.00 75.62 71 GLN A CA 1
ATOM 515 C C . GLN A 1 71 ? 6.390 -0.591 -16.800 1.00 75.62 71 GLN A C 1
ATOM 517 O O . GLN A 1 71 ? 6.901 -1.274 -15.912 1.00 75.62 71 GLN A O 1
ATOM 522 N N . GLN A 1 72 ? 6.838 0.616 -17.127 1.00 85.75 72 GLN A N 1
ATOM 523 C CA . GLN A 1 72 ? 7.876 1.346 -16.397 1.00 85.75 72 GLN A CA 1
ATOM 524 C C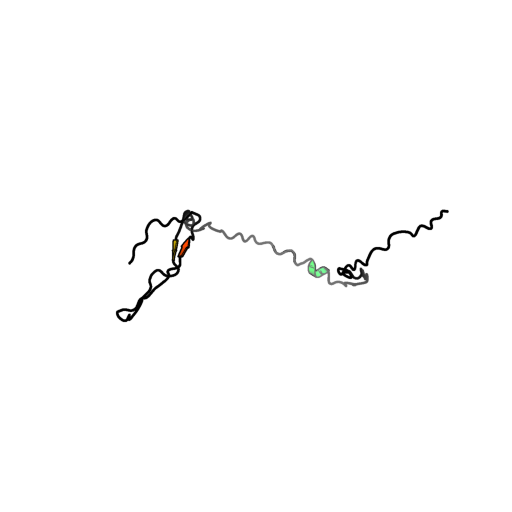 . GLN A 1 72 ? 7.207 2.399 -15.505 1.00 85.75 72 GLN A C 1
ATOM 526 O O . GLN A 1 72 ? 6.120 2.891 -15.817 1.00 85.75 72 GLN A O 1
ATOM 531 N N . GLY A 1 73 ? 7.830 2.729 -14.382 1.00 91.12 73 GLY A N 1
ATOM 532 C CA . GLY A 1 73 ? 7.373 3.717 -13.411 1.00 91.12 73 GLY A CA 1
ATOM 533 C C . GLY A 1 73 ? 7.171 3.173 -11.988 1.00 91.12 73 GLY A C 1
ATOM 534 O O . GLY A 1 73 ? 7.272 1.969 -11.728 1.00 91.12 73 GLY A O 1
ATOM 535 N N . PRO A 1 74 ? 6.874 4.070 -11.025 1.00 95.25 74 PRO A N 1
ATOM 536 C CA . PRO A 1 74 ? 6.635 3.699 -9.634 1.00 95.25 74 PRO A CA 1
ATOM 537 C C . PRO A 1 74 ? 5.362 2.857 -9.500 1.00 95.25 74 PRO A C 1
ATOM 539 O O . PRO A 1 74 ? 4.325 3.174 -10.084 1.00 95.25 74 PRO A O 1
ATOM 542 N N . ARG A 1 75 ? 5.412 1.801 -8.684 1.00 94.06 75 ARG A N 1
ATOM 543 C CA . ARG A 1 75 ? 4.264 0.917 -8.437 1.00 94.06 75 ARG A CA 1
ATOM 544 C C . ARG A 1 75 ? 4.188 0.555 -6.971 1.00 94.06 75 ARG A C 1
ATOM 546 O O . ARG A 1 75 ? 5.125 -0.020 -6.432 1.00 94.06 75 ARG A O 1
ATOM 553 N N . ILE A 1 76 ? 3.057 0.821 -6.336 1.00 94.56 76 ILE A N 1
ATOM 554 C CA . ILE A 1 76 ? 2.820 0.418 -4.951 1.00 94.56 76 ILE A CA 1
ATOM 555 C C . ILE A 1 76 ? 2.227 -0.993 -4.899 1.00 94.56 76 ILE A C 1
ATOM 557 O O . ILE A 1 76 ? 1.313 -1.320 -5.654 1.00 94.56 76 ILE A O 1
ATOM 561 N N . ARG A 1 77 ? 2.739 -1.834 -4.000 1.00 95.06 77 ARG A N 1
ATOM 562 C CA . ARG A 1 77 ? 2.144 -3.132 -3.671 1.00 95.06 77 ARG A CA 1
ATOM 563 C C . ARG A 1 77 ? 1.960 -3.243 -2.167 1.00 95.06 77 ARG A C 1
ATOM 565 O O . ARG A 1 77 ? 2.938 -3.155 -1.428 1.00 95.06 77 ARG A O 1
ATOM 572 N N . PHE A 1 78 ? 0.723 -3.463 -1.747 1.00 95.00 78 PHE A N 1
ATOM 573 C CA . PHE A 1 78 ? 0.359 -3.739 -0.363 1.00 95.00 78 PHE A CA 1
ATOM 574 C C . PHE A 1 78 ? 0.461 -5.238 -0.080 1.00 95.00 78 PHE A C 1
ATOM 576 O O . PHE A 1 78 ? 0.221 -6.064 -0.965 1.00 95.00 78 PHE A O 1
ATOM 583 N N . GLU A 1 79 ? 0.843 -5.584 1.146 1.00 94.56 79 GLU A N 1
ATOM 584 C CA . GLU A 1 79 ? 0.799 -6.972 1.622 1.00 94.56 79 GLU A CA 1
ATOM 585 C C . GLU A 1 79 ? -0.645 -7.406 1.894 1.00 94.56 79 GLU A C 1
ATOM 587 O O . GLU A 1 79 ? -1.031 -8.526 1.566 1.00 94.56 79 GLU A O 1
ATOM 592 N N . GLN A 1 80 ? -1.454 -6.487 2.422 1.00 90.94 80 GLN A N 1
ATOM 593 C CA . GLN A 1 80 ? -2.866 -6.690 2.706 1.00 90.94 80 GLN A CA 1
ATOM 594 C C . GLN A 1 80 ? -3.641 -5.403 2.404 1.00 90.94 80 GLN A C 1
ATOM 596 O O . GLN A 1 80 ? -3.224 -4.317 2.802 1.00 90.94 80 GLN A O 1
ATOM 601 N N . ASN A 1 81 ? -4.759 -5.527 1.686 1.00 90.12 81 ASN A N 1
ATOM 602 C CA . ASN A 1 81 ? -5.565 -4.379 1.249 1.00 90.12 81 ASN A CA 1
ATOM 603 C C . ASN A 1 81 ? -6.728 -4.067 2.197 1.00 90.12 81 ASN A C 1
ATOM 605 O O . ASN A 1 81 ? -7.338 -3.009 2.091 1.00 90.12 81 ASN A O 1
ATOM 609 N N . SER A 1 82 ? -7.075 -5.008 3.072 1.00 89.31 82 SER A N 1
ATOM 610 C CA . SER A 1 82 ? -8.215 -4.906 3.973 1.00 89.31 82 SER A CA 1
ATOM 611 C C . SER A 1 82 ? -7.935 -5.700 5.238 1.00 89.31 82 SER A C 1
ATOM 613 O O . SER A 1 82 ? -7.387 -6.804 5.178 1.00 89.31 82 SER A O 1
ATOM 615 N N . HIS A 1 83 ? -8.307 -5.119 6.367 1.00 89.19 83 HIS A N 1
ATOM 616 C CA . HIS A 1 83 ? -8.274 -5.760 7.665 1.00 89.19 83 HIS A CA 1
ATOM 617 C C . HIS A 1 83 ? -9.692 -5.767 8.231 1.00 89.19 83 HIS A C 1
ATOM 619 O O . HIS A 1 83 ? -10.361 -4.737 8.205 1.00 89.19 83 HIS A O 1
ATOM 625 N N . ASP A 1 84 ? -10.135 -6.926 8.709 1.00 89.94 84 ASP A N 1
ATOM 626 C CA . ASP A 1 84 ? -11.392 -7.068 9.437 1.00 89.94 84 ASP A CA 1
ATOM 627 C C . ASP A 1 84 ? -11.077 -7.083 10.934 1.00 89.94 84 ASP A C 1
ATOM 629 O O . ASP A 1 84 ? -10.258 -7.880 11.397 1.00 89.94 84 ASP A O 1
ATOM 633 N N . TRP A 1 85 ? -11.699 -6.167 11.671 1.00 88.38 85 TRP A N 1
ATOM 634 C CA . TRP A 1 85 ? -11.518 -6.025 13.113 1.00 88.38 85 TRP A CA 1
ATOM 635 C C . TRP A 1 85 ? -12.443 -6.944 13.920 1.00 88.38 85 TRP A C 1
ATOM 637 O O . TRP A 1 85 ? -12.241 -7.083 15.126 1.00 88.38 85 TRP A O 1
ATOM 647 N N . GLY A 1 86 ? -13.430 -7.576 13.278 1.00 90.56 86 GLY A N 1
ATOM 648 C CA . GLY A 1 86 ? -14.401 -8.442 13.935 1.00 90.56 86 GLY A CA 1
ATOM 649 C C . GLY A 1 86 ? -15.221 -7.712 15.003 1.00 90.56 86 GLY A C 1
ATOM 650 O O . GLY A 1 86 ? -15.632 -6.563 14.833 1.00 90.56 86 GLY A O 1
ATOM 651 N N . GLU A 1 87 ? -15.476 -8.395 16.119 1.00 90.69 87 GLU A N 1
ATOM 652 C CA . GLU A 1 87 ? -16.196 -7.825 17.256 1.00 90.69 87 GLU A CA 1
ATOM 653 C C . GLU A 1 87 ? -15.269 -6.948 18.105 1.00 90.69 87 GLU A C 1
ATOM 655 O O . GLU A 1 87 ? -14.327 -7.424 18.740 1.00 90.69 87 GLU A O 1
ATOM 660 N N . VAL A 1 88 ? -15.561 -5.647 18.141 1.00 88.81 88 VAL A N 1
ATOM 661 C CA . VAL A 1 88 ? -14.785 -4.663 18.900 1.00 88.81 88 VAL A CA 1
ATOM 662 C C . VAL A 1 88 ? -15.616 -4.118 20.054 1.00 88.81 88 VAL A C 1
ATOM 664 O O . VAL A 1 88 ? -16.710 -3.590 19.857 1.00 88.81 88 VAL A O 1
ATOM 667 N N . LEU A 1 89 ? -15.074 -4.201 21.271 1.00 90.12 89 LEU A N 1
ATOM 668 C CA . LEU A 1 89 ? -15.693 -3.608 22.454 1.00 90.12 89 LEU A CA 1
ATOM 669 C C . LEU A 1 89 ? -15.572 -2.084 22.430 1.00 90.12 89 LEU A C 1
ATOM 671 O O . LEU A 1 89 ? -14.497 -1.524 22.185 1.00 90.12 89 LEU A O 1
ATOM 675 N N . GLN A 1 90 ? -16.670 -1.411 22.762 1.00 87.25 90 GLN A N 1
ATOM 676 C CA . GLN A 1 90 ? -16.723 0.044 22.815 1.00 87.25 90 GLN A CA 1
ATOM 677 C C . GLN A 1 90 ? -15.710 0.599 23.828 1.00 87.25 90 GLN A C 1
ATOM 679 O O . GLN A 1 90 ? -15.594 0.111 24.949 1.00 87.25 90 GLN A O 1
ATOM 684 N N . GLY A 1 91 ? -14.990 1.648 23.424 1.00 92.12 91 GLY A N 1
ATOM 685 C CA . GLY A 1 91 ? -13.949 2.279 24.243 1.00 92.12 91 GLY A CA 1
ATOM 686 C C . GLY A 1 91 ? -12.550 1.689 24.048 1.00 92.12 91 GLY A C 1
ATOM 687 O O . GLY A 1 91 ? -11.589 2.227 24.594 1.00 92.12 91 GLY A O 1
ATOM 688 N N . THR A 1 92 ? -12.408 0.634 23.241 1.00 87.75 92 THR A N 1
ATOM 689 C CA . THR A 1 92 ? -11.104 0.027 22.943 1.00 87.75 92 THR A CA 1
ATOM 690 C C . THR A 1 92 ? -10.413 0.768 21.802 1.00 87.75 92 THR A C 1
ATOM 692 O O . THR A 1 92 ? -10.986 0.947 20.728 1.00 87.75 92 THR A O 1
ATOM 695 N N . LYS A 1 93 ? -9.156 1.175 22.009 1.00 89.81 93 LYS A N 1
ATOM 696 C CA . LYS A 1 93 ? -8.303 1.685 20.930 1.00 89.81 93 LYS A CA 1
ATOM 697 C C . LYS A 1 93 ? -7.660 0.502 20.211 1.00 89.81 93 LYS A C 1
ATOM 699 O O . LYS A 1 93 ? -6.931 -0.262 20.837 1.00 89.81 93 LYS A O 1
ATOM 704 N N . ILE A 1 94 ? -7.907 0.377 18.911 1.00 88.44 94 ILE A N 1
ATOM 705 C CA . ILE A 1 94 ? -7.295 -0.652 18.067 1.00 88.44 94 ILE A CA 1
ATOM 706 C C . ILE A 1 94 ? -6.440 0.027 17.006 1.00 88.44 94 ILE A C 1
ATOM 708 O O . ILE A 1 94 ? -6.843 1.020 16.402 1.00 88.44 94 ILE A O 1
ATOM 712 N N . GLU A 1 95 ? -5.249 -0.517 16.790 1.00 91.00 95 GLU A N 1
ATOM 713 C CA . GLU A 1 95 ? -4.297 -0.038 15.798 1.00 91.00 95 GLU A CA 1
ATOM 714 C C . GLU A 1 95 ? -3.970 -1.175 14.832 1.00 91.00 95 GLU A C 1
ATOM 716 O O . GLU A 1 95 ? -3.744 -2.313 15.244 1.00 91.00 95 GLU A O 1
ATOM 721 N N . HIS A 1 96 ? -3.936 -0.866 13.538 1.00 90.44 96 HIS A N 1
ATOM 722 C CA . HIS A 1 96 ? -3.483 -1.791 12.507 1.00 90.44 96 HIS A CA 1
ATOM 723 C C . HIS A 1 96 ? -2.450 -1.100 11.618 1.00 90.44 96 HIS A C 1
ATOM 725 O O . HIS A 1 96 ? -2.635 0.046 11.207 1.00 90.44 96 HIS A O 1
ATOM 731 N N . THR A 1 97 ? -1.354 -1.800 11.321 1.00 92.06 97 THR A N 1
ATOM 732 C CA . THR A 1 97 ? -0.255 -1.268 10.508 1.00 92.06 97 THR A CA 1
ATOM 733 C C . THR A 1 97 ? -0.255 -1.921 9.135 1.00 92.06 97 THR A C 1
ATOM 735 O O . THR A 1 97 ? 0.067 -3.100 9.010 1.00 92.06 97 THR A O 1
ATOM 738 N N . TYR A 1 98 ? -0.531 -1.134 8.096 1.00 92.75 98 TYR A N 1
ATOM 739 C CA . TYR A 1 98 ? -0.421 -1.592 6.714 1.00 92.75 98 TYR A CA 1
ATOM 740 C C . TYR A 1 98 ? 1.020 -1.503 6.213 1.00 92.75 98 TYR A C 1
ATOM 742 O O . TYR A 1 98 ? 1.665 -0.456 6.301 1.00 92.75 98 TYR A O 1
ATOM 750 N N . ARG A 1 99 ? 1.513 -2.602 5.637 1.00 94.81 99 ARG A N 1
ATOM 751 C CA . ARG A 1 99 ? 2.823 -2.668 4.984 1.00 94.81 99 ARG A CA 1
ATOM 752 C C . ARG A 1 99 ? 2.661 -2.638 3.472 1.00 94.81 99 ARG A C 1
ATOM 754 O O . ARG A 1 99 ? 1.830 -3.346 2.899 1.00 94.81 99 ARG A O 1
ATOM 761 N N . PHE A 1 100 ? 3.484 -1.825 2.824 1.00 95.81 100 PHE A N 1
ATOM 762 C CA . PHE A 1 100 ? 3.566 -1.760 1.374 1.00 95.81 100 PHE A CA 1
ATOM 763 C C . PHE A 1 100 ? 4.998 -1.506 0.925 1.00 95.81 100 PHE A C 1
ATOM 765 O O . PHE A 1 100 ? 5.834 -1.001 1.676 1.00 95.81 100 PHE A O 1
ATOM 772 N N . ARG A 1 101 ? 5.270 -1.841 -0.334 1.00 95.62 101 ARG A N 1
ATOM 773 C CA . ARG A 1 101 ? 6.566 -1.623 -0.975 1.00 95.62 101 ARG A CA 1
ATOM 774 C C . ARG A 1 101 ? 6.397 -1.040 -2.370 1.00 95.62 101 ARG A C 1
ATOM 776 O O . ARG A 1 101 ? 5.425 -1.346 -3.064 1.00 95.62 101 ARG A O 1
ATOM 783 N N . ASN A 1 102 ? 7.365 -0.232 -2.789 1.00 96.19 102 ASN A N 1
ATOM 784 C CA . ASN A 1 102 ? 7.488 0.163 -4.184 1.00 96.19 102 ASN A CA 1
ATOM 785 C C . ASN A 1 102 ? 8.102 -1.004 -4.975 1.00 96.19 102 ASN A C 1
ATOM 787 O O . ASN A 1 102 ? 9.240 -1.385 -4.724 1.00 96.19 102 ASN A O 1
ATOM 791 N N . VAL A 1 103 ? 7.334 -1.596 -5.887 1.00 95.31 103 VAL A N 1
ATOM 792 C CA . VAL A 1 103 ? 7.761 -2.666 -6.812 1.00 95.31 103 VAL A CA 1
ATOM 793 C C . VAL A 1 103 ? 8.026 -2.140 -8.228 1.00 95.31 103 VAL A C 1
ATOM 795 O O . VAL A 1 103 ? 8.161 -2.917 -9.177 1.00 95.31 103 VAL A O 1
ATOM 798 N N . GLY A 1 104 ? 7.995 -0.819 -8.390 1.00 92.94 104 GLY A N 1
ATOM 799 C CA . GLY A 1 104 ? 8.379 -0.129 -9.611 1.00 92.94 104 GLY A CA 1
ATOM 800 C C . GLY A 1 104 ? 9.869 0.187 -9.648 1.00 92.94 104 GLY A C 1
ATOM 801 O O . GLY A 1 104 ? 10.584 0.029 -8.661 1.00 92.94 104 GLY A O 1
ATOM 802 N N . ASP A 1 105 ? 10.311 0.668 -10.797 1.00 92.56 105 ASP A N 1
ATOM 803 C CA . ASP A 1 105 ? 11.659 1.187 -11.056 1.00 92.56 105 ASP A CA 1
ATOM 804 C C . ASP A 1 105 ? 11.752 2.715 -10.847 1.00 92.56 105 ASP A C 1
ATOM 806 O O . ASP A 1 105 ? 12.845 3.273 -10.797 1.00 92.56 105 ASP A O 1
ATOM 810 N N . GLY A 1 106 ? 10.614 3.399 -10.674 1.00 93.62 106 GLY A N 1
ATOM 811 C CA . GLY A 1 106 ? 10.540 4.838 -10.403 1.00 93.62 106 GLY A CA 1
ATOM 812 C C . GLY A 1 106 ? 10.390 5.198 -8.921 1.00 93.62 106 GLY A C 1
ATOM 813 O O . GLY A 1 106 ? 9.989 4.377 -8.099 1.00 93.62 106 GLY A O 1
ATOM 814 N N . ILE A 1 107 ? 10.642 6.465 -8.574 1.00 94.88 107 ILE A N 1
ATOM 815 C CA . ILE A 1 107 ? 10.428 7.000 -7.217 1.00 94.88 107 ILE A CA 1
ATOM 816 C C . ILE A 1 107 ? 8.925 7.104 -6.925 1.00 94.88 107 ILE A C 1
ATOM 818 O O . ILE A 1 107 ? 8.194 7.822 -7.606 1.00 94.88 107 ILE A O 1
ATOM 822 N N . LEU A 1 108 ? 8.465 6.421 -5.874 1.00 95.38 108 LEU A N 1
ATOM 823 C CA . LEU A 1 108 ? 7.082 6.488 -5.404 1.00 95.38 108 LEU A CA 1
ATOM 824 C C . LEU A 1 108 ? 6.930 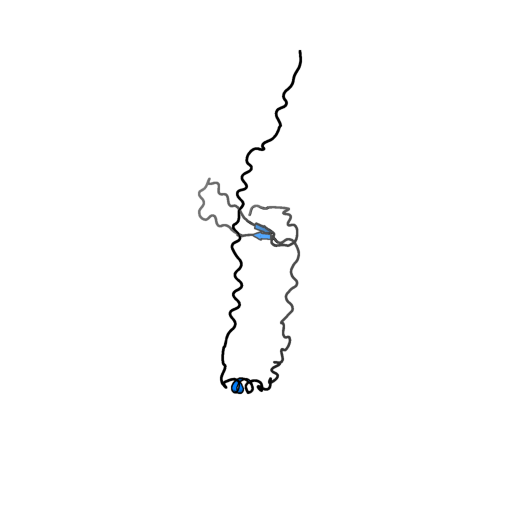7.596 -4.349 1.00 95.38 108 LEU A C 1
ATOM 826 O O . LEU A 1 108 ? 7.459 7.479 -3.246 1.00 95.38 108 LEU A O 1
ATOM 830 N N . ARG A 1 109 ? 6.178 8.657 -4.671 1.00 96.12 109 ARG A N 1
ATOM 831 C CA . ARG A 1 109 ? 5.845 9.750 -3.742 1.00 96.12 109 ARG A CA 1
ATOM 832 C C . ARG A 1 109 ? 4.383 9.664 -3.314 1.00 96.12 109 ARG A C 1
ATOM 834 O O . ARG A 1 109 ? 3.492 9.761 -4.153 1.00 96.12 109 ARG A O 1
ATOM 841 N N . ILE A 1 110 ? 4.142 9.543 -2.012 1.00 94.25 110 ILE A N 1
ATOM 842 C CA . ILE A 1 110 ? 2.795 9.549 -1.429 1.00 94.25 110 ILE A CA 1
ATOM 843 C C . ILE A 1 110 ? 2.414 10.996 -1.121 1.00 94.25 110 ILE A C 1
ATOM 845 O O . ILE A 1 110 ? 3.134 11.682 -0.402 1.00 94.25 110 ILE A O 1
ATOM 849 N N . THR A 1 111 ? 1.308 11.472 -1.686 1.00 96.19 111 THR A N 1
ATOM 850 C CA . THR A 1 111 ? 0.867 12.872 -1.546 1.00 96.19 111 THR A CA 1
ATOM 851 C C . THR A 1 111 ? -0.300 13.047 -0.583 1.00 96.19 111 THR A C 1
ATOM 853 O O . THR A 1 111 ? -0.460 14.124 -0.019 1.00 96.19 111 THR A O 1
ATOM 856 N N . GLN A 1 112 ? -1.119 12.014 -0.389 1.00 94.31 112 GLN A N 1
ATOM 857 C CA . GLN A 1 112 ? -2.308 12.081 0.451 1.00 94.31 112 GLN A CA 1
ATOM 858 C C . GLN A 1 112 ? -2.646 10.702 1.012 1.00 94.31 112 GLN A C 1
ATOM 860 O O . GLN A 1 112 ? -2.545 9.698 0.308 1.00 94.31 112 GLN A O 1
ATOM 865 N N . VAL A 1 113 ? -3.107 10.679 2.259 1.00 92.31 113 VAL A N 1
ATOM 866 C CA . VAL A 1 113 ? -3.649 9.495 2.931 1.00 92.31 113 VAL A CA 1
ATOM 867 C C . VAL A 1 113 ? -5.047 9.844 3.427 1.00 92.31 113 VAL A C 1
ATOM 869 O O . VAL A 1 113 ? -5.257 10.941 3.944 1.00 92.31 113 VAL A O 1
ATOM 872 N N . LYS A 1 114 ? -6.008 8.937 3.238 1.00 89.06 114 LYS A N 1
ATOM 873 C CA . LYS A 1 114 ? -7.383 9.088 3.725 1.00 89.06 114 LYS A CA 1
ATOM 874 C C . LYS A 1 114 ? -7.709 7.943 4.687 1.00 89.06 114 LYS A C 1
ATOM 876 O O . LYS A 1 114 ? -7.397 6.804 4.340 1.00 89.06 114 LYS A O 1
ATOM 881 N N . PRO A 1 115 ? -8.316 8.222 5.853 1.00 82.31 115 PRO A N 1
ATOM 882 C CA . PRO A 1 115 ? -8.931 7.174 6.654 1.00 82.31 115 PRO A CA 1
ATOM 883 C C . PRO A 1 115 ? -10.120 6.591 5.874 1.00 82.31 115 PRO A C 1
ATOM 885 O O . PRO A 1 115 ? -10.856 7.345 5.230 1.00 82.31 115 PRO A O 1
ATOM 888 N N . GLY A 1 116 ? -10.223 5.262 5.870 1.00 66.50 116 GLY A N 1
ATOM 889 C CA . GLY A 1 116 ? -11.319 4.503 5.260 1.00 66.50 116 GLY A CA 1
ATOM 890 C C . GLY A 1 116 ? -12.360 4.084 6.281 1.00 66.50 116 GLY A C 1
ATOM 891 O O . GLY A 1 116 ? -12.034 4.132 7.489 1.00 66.50 116 GLY A O 1
#